Protein AF-A0A2U1KSY7-F1 (afdb_monomer)

Secondary structure (DSSP, 8-state):
--SSS-PPPTT--PPPPPHHHHHHHHHHHHHHHHHHHHHHHHHHHHHHHHHHHHH-HHHHS-SSHHHHHHHHHHHHHHHHHHHHHHHHHHHHHHHHHHHHHHHS-HHHHHHHHHHHHHHHHHHHHHHHHHHHHTT--

Sequence (137 aa):
MILAQIEPFPDLQIEPFTDQQIMRIYELQNIILEGEKILSKEHAKVNQSLSDAIISENLKFPYHAANYMAQMSTAMNKLSNLGDIVNQADKLRLQTIHSLYQLMTTRQASRSLMAIGEYFHRIHSLSSLWGTREQKP

Solvent-accessible surface area (backbone atoms only — not comparable to full-atom values): 7752 Å² total; per-residue (Å²): 142,78,81,82,81,73,70,77,66,88,79,74,72,56,67,78,75,50,73,68,44,48,55,51,50,51,54,51,48,55,54,49,53,52,51,51,50,52,51,51,53,50,48,53,52,43,51,50,54,32,50,56,40,62,70,30,58,42,64,75,58,59,86,44,71,69,52,25,51,54,42,49,52,52,32,52,52,36,52,51,53,52,53,51,50,54,54,49,51,52,50,50,52,53,50,50,55,51,55,53,49,74,63,40,53,72,66,39,44,52,43,48,51,51,52,51,53,52,51,52,50,50,52,52,51,53,51,52,55,53,58,58,60,73,70,61,132

pLDDT: mean 86.89, std 14.15, range [43.38, 98.12]

Nearest PDB structures (foldseek):
  7nsu-assembly1_D  TM=6.652E-01  e=2.078E-01  Escherichia coli
  2b5u-assembly2_C  TM=5.523E-01  e=2.078E-01  Escherichia coli
  1jch-assembly1_A  TM=5.436E-01  e=4.552E-01  Escherichia coli str. K-12 substr. W3110
  7a0g-assembly1_JJJ  TM=3.215E-01  e=3.823E+00  Serratia marcescens
  6h2f-assembly1_J  TM=3.208E-01  e=9.366E+00  Aeromonas hydrophila subsp. hydrophila AL09-71

Mean predicted aligned error: 8.88 Å

Radius of gyration: 23.53 Å; Cα contacts (8 Å, |Δi|>4): 59; chains: 1; bounding box: 55×28×60 Å

Organism: Artemisia annua (NCBI:txid35608)

Foldseek 3Di:
DPPPPPDPPPPLDQDDADPVLVVVLVVLVVVLVVLVVVLVVQLVVLVVQLVVLCVDCCCVPVPDPVSNVVSVVSNVVSVVVNVVSVVSNVVSVVVSLVSNVVSDDPRNNVSVVVVVVVVVVVVVVVVVVVVVVVPDD

InterPro domains:
  IPR025422 Transcription factor TGA like domain [PS51806] (1-133)

Structure (mmCIF, N/CA/C/O backbone):
data_AF-A0A2U1KSY7-F1
#
_entry.id   AF-A0A2U1KSY7-F1
#
loop_
_atom_site.group_PDB
_atom_site.id
_atom_site.type_symbol
_atom_site.label_atom_id
_atom_site.label_alt_id
_atom_site.label_comp_id
_atom_site.label_asym_id
_atom_site.label_entity_id
_atom_site.label_seq_id
_atom_site.pdbx_PDB_ins_code
_atom_site.Cartn_x
_atom_site.Cartn_y
_atom_site.Cartn_z
_atom_site.occupancy
_atom_site.B_iso_or_equiv
_atom_site.auth_seq_id
_atom_site.auth_comp_id
_atom_site.auth_asym_id
_atom_site.auth_atom_id
_atom_site.pdbx_PDB_model_num
ATOM 1 N N . MET A 1 1 ? -32.899 20.292 -5.798 1.00 43.38 1 MET A N 1
ATOM 2 C CA . MET A 1 1 ? -33.159 18.874 -5.462 1.00 43.38 1 MET A CA 1
ATOM 3 C C . MET A 1 1 ? -31.855 18.063 -5.366 1.00 43.38 1 MET A C 1
ATOM 5 O O . MET A 1 1 ? -31.792 16.961 -5.878 1.00 43.38 1 MET A O 1
ATOM 9 N N . ILE A 1 2 ? -30.795 18.611 -4.749 1.00 44.62 2 ILE A N 1
ATOM 10 C CA . ILE A 1 2 ? -29.495 17.916 -4.555 1.00 44.62 2 ILE A CA 1
ATOM 11 C C . ILE A 1 2 ? -29.081 17.919 -3.067 1.00 44.62 2 ILE A C 1
ATOM 13 O O . ILE A 1 2 ? -28.212 17.165 -2.656 1.00 44.62 2 ILE A O 1
ATOM 17 N N . LEU A 1 3 ? -29.757 18.702 -2.219 1.00 44.50 3 LEU A N 1
ATOM 18 C CA . LEU A 1 3 ? -29.406 18.855 -0.802 1.00 44.50 3 LEU A CA 1
ATOM 19 C C . LEU A 1 3 ? -30.192 17.932 0.149 1.00 44.50 3 LEU A C 1
ATOM 21 O O . LEU A 1 3 ? -29.989 18.014 1.349 1.00 44.50 3 LEU A O 1
ATOM 25 N N . ALA A 1 4 ? -31.066 17.054 -0.359 1.00 45.31 4 ALA A N 1
ATOM 26 C CA . ALA A 1 4 ? -31.925 16.205 0.480 1.00 45.31 4 ALA A CA 1
ATOM 27 C C . ALA A 1 4 ? -31.367 14.791 0.752 1.00 45.31 4 ALA A C 1
ATOM 29 O O . ALA A 1 4 ? -31.997 14.024 1.468 1.00 45.31 4 ALA A O 1
ATOM 30 N N . GLN A 1 5 ? -30.207 14.424 0.190 1.00 48.47 5 GLN A N 1
ATOM 31 C CA . GLN A 1 5 ? -29.632 13.075 0.341 1.00 48.47 5 GLN A CA 1
ATOM 32 C C . GLN A 1 5 ? -28.455 12.985 1.326 1.00 48.47 5 GLN A C 1
ATOM 34 O O . GLN A 1 5 ? -27.851 11.923 1.451 1.00 48.47 5 GLN A O 1
ATOM 39 N N . ILE A 1 6 ? -28.107 14.071 2.020 1.00 51.78 6 ILE A N 1
ATOM 40 C CA . ILE A 1 6 ? -27.002 14.082 2.993 1.00 51.78 6 ILE A CA 1
ATOM 41 C C . ILE A 1 6 ? -27.547 14.465 4.371 1.00 51.78 6 ILE A C 1
ATOM 43 O O . ILE A 1 6 ? -27.006 15.330 5.049 1.00 51.78 6 ILE A O 1
ATOM 47 N N . GLU A 1 7 ? -28.642 13.835 4.786 1.00 47.84 7 GLU A N 1
ATOM 48 C CA . GLU A 1 7 ? -28.928 13.761 6.217 1.00 47.84 7 GLU A CA 1
ATOM 49 C C . GLU A 1 7 ? -27.898 12.797 6.834 1.00 47.84 7 GLU A C 1
ATOM 51 O O . GLU A 1 7 ? -27.727 11.678 6.330 1.00 47.84 7 GLU A O 1
ATOM 56 N N . PRO A 1 8 ? -27.131 13.209 7.858 1.00 52.34 8 PRO A N 1
ATOM 57 C CA . PRO A 1 8 ? -26.270 12.286 8.580 1.00 52.34 8 PRO A CA 1
ATOM 58 C C . PRO A 1 8 ? -27.150 11.209 9.221 1.00 52.34 8 PRO A C 1
ATOM 60 O O . PRO A 1 8 ? -28.045 11.522 10.002 1.00 52.34 8 PRO A O 1
ATOM 63 N N . PHE A 1 9 ? -26.905 9.933 8.906 1.00 53.25 9 PHE A N 1
ATOM 64 C CA . PHE A 1 9 ? -27.557 8.849 9.632 1.00 53.25 9 PHE A CA 1
ATOM 65 C C . PHE A 1 9 ? -27.165 8.961 11.115 1.00 53.25 9 PHE A C 1
ATOM 67 O O . PHE A 1 9 ? -25.969 8.938 11.426 1.00 53.25 9 PHE A O 1
ATOM 74 N N . PRO A 1 10 ? -28.135 9.087 12.038 1.00 56.19 10 PRO A N 1
ATOM 75 C CA . PRO A 1 10 ? -27.862 9.369 13.449 1.00 56.19 10 PRO A CA 1
ATOM 76 C C . PRO A 1 10 ? -27.069 8.254 14.154 1.00 56.19 10 PRO A C 1
ATOM 78 O O . PRO A 1 10 ? -26.469 8.490 15.201 1.00 56.19 10 PRO A O 1
ATOM 81 N N . ASP A 1 11 ? -26.993 7.064 13.552 1.00 56.72 11 ASP A N 1
ATOM 82 C CA . ASP A 1 11 ? -26.373 5.878 14.140 1.00 56.72 11 ASP A CA 1
ATOM 83 C C . ASP A 1 11 ? -24.882 5.696 13.817 1.00 56.72 11 ASP A C 1
ATOM 85 O O . ASP A 1 11 ? -24.276 4.744 14.314 1.00 56.72 11 ASP A O 1
ATOM 89 N N . LEU A 1 12 ? -24.249 6.582 13.037 1.00 63.91 12 LEU A N 1
ATOM 90 C CA . LEU A 1 12 ? -22.846 6.426 12.616 1.00 63.91 12 LEU A CA 1
ATOM 91 C C . LEU A 1 12 ? -21.805 6.850 13.668 1.00 63.91 12 LEU A C 1
ATOM 93 O O . LEU A 1 12 ? -20.653 7.129 13.337 1.00 63.91 12 LEU A O 1
ATOM 97 N N . GLN A 1 13 ? -22.183 6.912 14.944 1.00 69.50 13 GLN A N 1
ATOM 98 C CA . GLN A 1 13 ? -21.228 7.194 16.010 1.00 69.50 13 GLN A CA 1
ATOM 99 C C . GLN A 1 13 ? -20.335 5.968 16.225 1.00 69.50 13 GLN A C 1
ATOM 101 O O . GLN A 1 13 ? -20.770 4.927 16.731 1.00 69.50 13 GLN A O 1
ATOM 106 N N . ILE A 1 14 ? -19.082 6.083 15.785 1.00 75.75 14 ILE A N 1
ATOM 107 C CA . ILE A 1 14 ? -18.019 5.157 16.166 1.00 75.75 14 ILE A CA 1
ATOM 108 C C . ILE A 1 14 ? -17.721 5.434 17.639 1.00 75.75 14 ILE A C 1
ATOM 110 O O . ILE A 1 14 ? -17.483 6.577 18.026 1.00 75.75 14 ILE A O 1
ATOM 114 N N . GLU A 1 15 ? -17.775 4.390 18.461 1.00 84.31 15 GLU A N 1
ATOM 115 C CA . GLU A 1 15 ? -17.378 4.484 19.864 1.00 84.31 15 GLU A CA 1
ATOM 116 C C . GLU A 1 15 ? -15.937 5.016 19.954 1.00 84.31 15 GLU A C 1
ATOM 118 O O . GLU A 1 15 ? -15.073 4.506 19.230 1.00 84.31 15 GLU A O 1
ATOM 123 N N . PRO A 1 16 ? -15.664 6.032 20.794 1.00 86.19 16 PRO A N 1
ATOM 124 C CA . PRO A 1 16 ? -14.356 6.669 20.834 1.00 86.19 16 PRO A CA 1
ATOM 125 C C . PRO A 1 16 ? -13.257 5.647 21.131 1.00 86.19 16 PRO A C 1
ATOM 127 O O . PRO A 1 16 ? -13.440 4.715 21.917 1.00 86.19 16 PRO A O 1
ATOM 130 N N . PHE A 1 17 ? -12.108 5.820 20.482 1.00 90.44 17 PHE A N 1
ATOM 131 C CA . PHE A 1 17 ? -10.925 5.025 20.784 1.00 90.44 17 PHE A CA 1
ATOM 132 C C . PHE A 1 17 ? -10.383 5.392 22.164 1.00 90.44 17 PHE A C 1
ATOM 134 O O . PHE A 1 17 ? -10.416 6.555 22.564 1.00 90.44 17 PHE A O 1
ATOM 141 N N . THR A 1 18 ? -9.862 4.403 22.883 1.00 94.31 18 THR A N 1
ATOM 142 C CA . THR A 1 18 ? -9.146 4.648 24.138 1.00 94.31 18 THR A CA 1
ATOM 143 C C . THR A 1 18 ? -7.805 5.330 23.863 1.00 94.31 18 THR A C 1
ATOM 145 O O . THR A 1 18 ? -7.236 5.173 22.781 1.00 94.31 18 THR A O 1
ATOM 148 N N . ASP A 1 19 ? -7.240 6.023 24.853 1.00 96.00 19 ASP A N 1
ATOM 149 C CA . ASP A 1 19 ? -5.923 6.670 24.717 1.00 96.00 19 ASP A CA 1
ATOM 150 C C . ASP A 1 19 ? -4.829 5.679 24.290 1.00 96.00 19 ASP A C 1
ATOM 152 O O . ASP A 1 19 ? -3.959 5.993 23.476 1.00 96.00 19 ASP A O 1
ATOM 156 N N . GLN A 1 20 ? -4.911 4.439 24.781 1.00 94.31 20 GLN A N 1
ATOM 157 C CA . GLN A 1 20 ? -4.006 3.368 24.381 1.00 94.31 20 GLN A CA 1
ATOM 158 C C . GLN A 1 20 ? -4.192 2.985 22.906 1.00 94.31 20 GLN A C 1
ATOM 160 O O . GLN A 1 20 ? -3.202 2.817 22.197 1.00 94.31 20 GLN A O 1
ATOM 165 N N . GLN A 1 21 ? -5.434 2.855 22.426 1.00 95.06 21 GLN A N 1
ATOM 166 C CA . GLN A 1 21 ? -5.707 2.595 21.008 1.00 95.06 21 GLN A CA 1
ATOM 167 C C . GLN A 1 21 ? -5.188 3.739 20.131 1.00 95.06 21 GLN A C 1
ATOM 169 O O . GLN A 1 21 ? -4.541 3.483 19.121 1.00 95.06 21 GLN A O 1
ATOM 174 N N . ILE A 1 22 ? -5.403 4.990 20.544 1.00 94.56 22 ILE A N 1
ATOM 175 C CA . ILE A 1 22 ? -4.940 6.187 19.831 1.00 94.56 22 ILE A CA 1
ATOM 176 C C . ILE A 1 22 ? -3.413 6.191 19.703 1.00 94.56 22 ILE A C 1
ATOM 178 O O . ILE A 1 22 ? -2.893 6.363 18.601 1.00 94.56 22 ILE A O 1
ATOM 182 N N . MET A 1 23 ? -2.687 5.941 20.796 1.00 97.25 23 MET A N 1
ATOM 183 C CA . MET A 1 23 ? -1.223 5.849 20.773 1.00 97.25 23 MET A CA 1
ATOM 184 C C . MET A 1 23 ? -0.742 4.786 19.774 1.00 97.25 23 MET A C 1
ATOM 186 O O . MET A 1 23 ? 0.121 5.061 18.942 1.00 97.25 23 MET A O 1
ATOM 190 N N . ARG A 1 24 ? -1.344 3.590 19.800 1.00 96.69 24 ARG A N 1
ATOM 191 C CA . ARG A 1 24 ? -1.001 2.499 18.875 1.00 96.69 24 ARG A CA 1
ATOM 192 C C . ARG A 1 24 ? -1.341 2.815 17.421 1.00 96.69 24 ARG A C 1
ATOM 194 O O . ARG A 1 24 ? -0.605 2.410 16.526 1.00 96.69 24 ARG A O 1
ATOM 201 N N . ILE A 1 25 ? -2.429 3.540 17.175 1.00 95.25 25 ILE A N 1
ATOM 202 C CA . ILE A 1 25 ? -2.789 4.006 15.832 1.00 95.25 25 ILE A CA 1
ATOM 203 C C . ILE A 1 25 ? -1.725 4.976 15.308 1.00 95.25 25 ILE A C 1
ATOM 205 O O . ILE A 1 25 ? -1.318 4.839 14.158 1.00 95.25 25 ILE A O 1
ATOM 209 N N . TYR A 1 26 ? -1.222 5.900 16.132 1.00 96.31 26 TYR A N 1
ATOM 210 C CA . TYR A 1 26 ? -0.128 6.788 15.724 1.00 96.31 26 TYR A CA 1
ATOM 211 C C . TYR A 1 26 ? 1.177 6.032 15.442 1.00 96.31 26 TYR A C 1
ATOM 213 O O . TYR A 1 26 ? 1.846 6.314 14.449 1.00 96.31 26 TYR A O 1
ATOM 221 N N . GLU A 1 27 ? 1.531 5.044 16.268 1.00 96.62 27 GLU A N 1
ATOM 222 C CA . GLU A 1 27 ? 2.675 4.160 15.999 1.00 96.62 27 GLU A CA 1
ATOM 223 C C . GLU A 1 27 ? 2.520 3.452 14.647 1.00 96.62 27 GLU A C 1
ATOM 225 O O . GLU A 1 27 ? 3.432 3.479 13.817 1.00 96.62 27 GLU A O 1
ATOM 230 N N . LEU A 1 28 ? 1.343 2.867 14.406 1.00 96.62 28 LEU A N 1
ATOM 231 C CA . LEU A 1 28 ? 1.020 2.181 13.161 1.00 96.62 28 LEU A CA 1
ATOM 232 C C . LEU A 1 28 ? 1.118 3.136 11.961 1.00 96.62 28 LEU A C 1
ATOM 234 O O . LEU A 1 28 ? 1.750 2.789 10.966 1.00 96.62 28 LEU A O 1
ATOM 238 N N . GLN A 1 29 ? 0.567 4.348 12.064 1.00 96.44 29 GLN A N 1
ATOM 239 C CA . GLN A 1 29 ? 0.661 5.373 11.019 1.00 96.44 29 GLN A CA 1
ATOM 240 C C . GLN A 1 29 ? 2.111 5.719 10.680 1.00 96.44 29 GLN A C 1
ATOM 242 O O . GLN A 1 29 ? 2.462 5.749 9.504 1.00 96.44 29 GLN A O 1
ATOM 247 N N . ASN A 1 30 ? 2.966 5.928 11.682 1.00 96.88 30 ASN A N 1
ATOM 248 C CA . ASN A 1 30 ? 4.374 6.255 11.452 1.00 96.88 30 ASN A CA 1
ATOM 249 C C . ASN A 1 30 ? 5.110 5.136 10.702 1.00 96.88 30 ASN A C 1
ATOM 251 O O . ASN A 1 30 ? 5.870 5.411 9.774 1.00 96.88 30 ASN A O 1
ATOM 255 N N . ILE A 1 31 ? 4.858 3.876 11.071 1.00 95.38 31 ILE A N 1
ATOM 256 C CA . ILE A 1 31 ? 5.452 2.711 10.400 1.00 95.38 31 ILE A CA 1
ATOM 257 C C . ILE A 1 31 ? 4.989 2.634 8.940 1.00 95.38 31 ILE A C 1
ATOM 259 O O . ILE A 1 31 ? 5.808 2.426 8.044 1.00 95.38 31 ILE A O 1
ATOM 263 N N . ILE A 1 32 ? 3.690 2.819 8.692 1.00 96.06 32 ILE A N 1
ATOM 264 C CA . ILE A 1 32 ? 3.117 2.748 7.342 1.00 96.06 32 ILE A CA 1
ATOM 265 C C . ILE A 1 32 ? 3.650 3.876 6.466 1.00 96.06 32 ILE A C 1
ATOM 267 O O . ILE A 1 32 ? 4.041 3.612 5.333 1.00 96.06 32 ILE A O 1
ATOM 271 N N . LEU A 1 33 ? 3.714 5.102 6.990 1.00 97.00 33 LEU A N 1
ATOM 272 C CA . LEU A 1 33 ? 4.234 6.259 6.262 1.00 97.00 33 LEU A CA 1
ATOM 273 C C . LEU A 1 33 ? 5.694 6.062 5.850 1.00 97.00 33 LEU A C 1
ATOM 275 O O . LEU A 1 33 ? 6.066 6.384 4.722 1.00 97.00 33 LEU A O 1
ATOM 279 N N . GLU A 1 34 ? 6.527 5.505 6.730 1.00 97.62 34 GLU A N 1
ATOM 280 C CA . GLU A 1 34 ? 7.915 5.209 6.373 1.00 97.62 34 GLU A CA 1
ATOM 281 C C . GLU A 1 34 ? 7.996 4.088 5.324 1.00 97.62 34 GLU A C 1
ATOM 283 O O . GLU A 1 34 ? 8.738 4.210 4.348 1.00 97.62 34 GLU A O 1
ATOM 288 N N . GLY A 1 35 ? 7.181 3.036 5.458 1.00 96.94 35 GLY A N 1
ATOM 289 C CA . GLY A 1 35 ? 7.074 1.978 4.450 1.00 96.94 35 GLY A CA 1
ATOM 290 C C . GLY A 1 35 ? 6.649 2.509 3.076 1.00 96.94 35 GLY A C 1
ATOM 291 O O . GLY A 1 35 ? 7.280 2.203 2.063 1.00 96.94 35 GLY A O 1
ATOM 292 N N . GLU A 1 36 ? 5.627 3.363 3.034 1.00 97.69 36 GLU A N 1
ATOM 293 C CA . GLU A 1 36 ? 5.135 4.008 1.815 1.00 97.69 36 GLU A CA 1
ATOM 294 C C . GLU A 1 36 ? 6.202 4.907 1.180 1.00 97.69 36 GLU A C 1
ATOM 296 O O . GLU A 1 36 ? 6.385 4.901 -0.040 1.00 97.69 36 GLU A O 1
ATOM 301 N N . LYS A 1 37 ? 6.961 5.646 1.992 1.00 98.12 37 LYS A N 1
ATOM 302 C CA . LYS A 1 37 ? 8.061 6.493 1.521 1.00 98.12 37 LYS A CA 1
ATOM 303 C C . LYS A 1 37 ? 9.192 5.674 0.899 1.00 98.12 37 LYS A C 1
ATOM 305 O O . LYS A 1 37 ? 9.725 6.069 -0.142 1.00 98.12 37 LYS A O 1
ATOM 310 N N . ILE A 1 38 ? 9.550 4.541 1.506 1.00 97.81 38 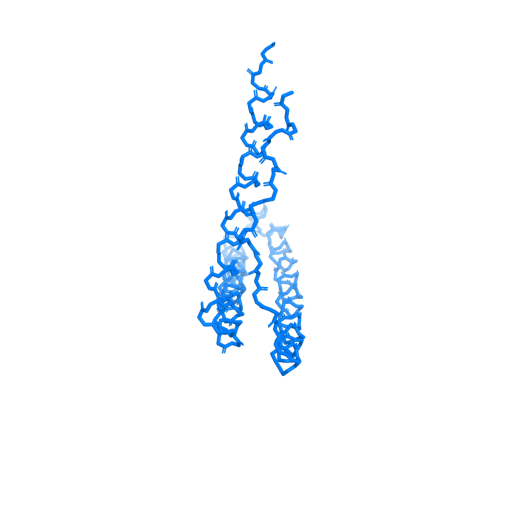ILE A N 1
ATOM 311 C CA . ILE A 1 38 ? 10.545 3.609 0.957 1.00 97.81 38 ILE A CA 1
ATOM 312 C C . ILE A 1 38 ? 10.072 3.087 -0.403 1.00 97.81 38 ILE A C 1
ATOM 314 O O . ILE A 1 38 ? 10.803 3.224 -1.388 1.00 97.81 38 ILE A O 1
ATOM 318 N N . LEU A 1 39 ? 8.835 2.585 -0.481 1.00 97.75 39 LEU A N 1
ATOM 319 C CA . LEU A 1 39 ? 8.252 2.078 -1.727 1.00 97.75 39 LEU A CA 1
ATOM 320 C C . LEU A 1 39 ? 8.153 3.162 -2.802 1.00 97.75 39 LEU A C 1
ATOM 322 O O . LEU A 1 39 ? 8.481 2.915 -3.959 1.00 97.75 39 LEU A O 1
ATOM 326 N N . SER A 1 40 ? 7.778 4.385 -2.432 1.00 97.69 40 SER A N 1
ATOM 327 C CA . SER A 1 40 ? 7.691 5.518 -3.361 1.00 97.69 40 SER A CA 1
ATOM 328 C C . SER A 1 40 ? 9.053 5.875 -3.956 1.00 97.69 40 SER A C 1
ATOM 330 O O . SER A 1 40 ? 9.171 6.147 -5.154 1.00 97.69 40 SER A O 1
ATOM 332 N N . LYS A 1 41 ? 10.110 5.844 -3.136 1.00 97.81 41 LYS A N 1
ATOM 333 C CA . LYS A 1 41 ? 11.482 6.081 -3.595 1.00 97.81 41 LYS A CA 1
ATOM 334 C C . LYS A 1 41 ? 11.964 4.965 -4.522 1.00 97.81 41 LYS A C 1
ATOM 336 O O . LYS A 1 41 ? 12.604 5.246 -5.536 1.00 97.81 41 LYS A O 1
ATOM 341 N N . GLU A 1 42 ? 11.671 3.713 -4.182 1.00 96.88 42 GLU A N 1
ATOM 342 C CA . GLU A 1 42 ? 11.998 2.559 -5.020 1.00 96.88 42 GLU A CA 1
ATOM 343 C C . GLU A 1 42 ? 11.263 2.624 -6.364 1.00 96.88 42 GLU A C 1
ATOM 345 O O . GLU A 1 42 ? 11.895 2.507 -7.416 1.00 96.88 42 GLU A O 1
ATOM 350 N N . HIS A 1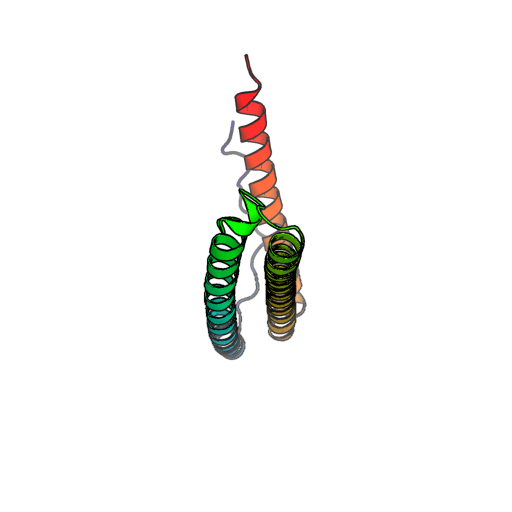 43 ? 9.964 2.928 -6.334 1.00 97.44 43 HIS A N 1
ATOM 351 C CA . HIS A 1 43 ? 9.126 3.138 -7.509 1.00 97.44 43 HIS A CA 1
ATOM 352 C C . HIS A 1 43 ? 9.714 4.198 -8.439 1.00 97.44 43 HIS A C 1
ATOM 354 O O . HIS A 1 43 ? 9.918 3.928 -9.621 1.00 97.44 43 HIS A O 1
ATOM 360 N N . ALA A 1 44 ? 10.059 5.376 -7.910 1.00 97.62 44 ALA A N 1
ATOM 361 C CA . ALA A 1 44 ? 10.663 6.443 -8.703 1.00 97.62 44 ALA A CA 1
ATOM 362 C C . ALA A 1 44 ? 11.967 5.986 -9.382 1.00 97.62 44 ALA A C 1
ATOM 364 O O . ALA A 1 44 ? 12.167 6.232 -10.573 1.00 97.62 44 ALA A O 1
ATOM 365 N N . LYS A 1 45 ? 12.825 5.260 -8.653 1.00 96.69 45 LYS A N 1
ATOM 366 C CA . LYS A 1 45 ? 14.090 4.731 -9.181 1.00 96.69 45 LYS A CA 1
ATOM 367 C C . LYS A 1 45 ? 13.868 3.699 -10.290 1.00 96.69 45 LYS A C 1
ATOM 369 O O . LYS A 1 45 ? 14.528 3.774 -11.327 1.00 96.69 45 LYS A O 1
ATOM 374 N N . VAL A 1 46 ? 12.969 2.734 -10.086 1.00 95.94 46 VAL A N 1
ATOM 375 C CA . VAL A 1 46 ? 12.671 1.699 -11.089 1.00 95.94 46 VAL A CA 1
ATOM 376 C C . VAL A 1 46 ? 12.017 2.319 -12.319 1.00 95.94 46 VAL A C 1
ATOM 378 O O . VAL A 1 46 ? 12.437 2.017 -13.433 1.00 95.94 46 VAL A O 1
ATOM 381 N N . ASN A 1 47 ? 11.073 3.241 -12.135 1.00 95.25 47 ASN A N 1
ATOM 382 C CA . ASN A 1 47 ? 10.385 3.914 -13.232 1.00 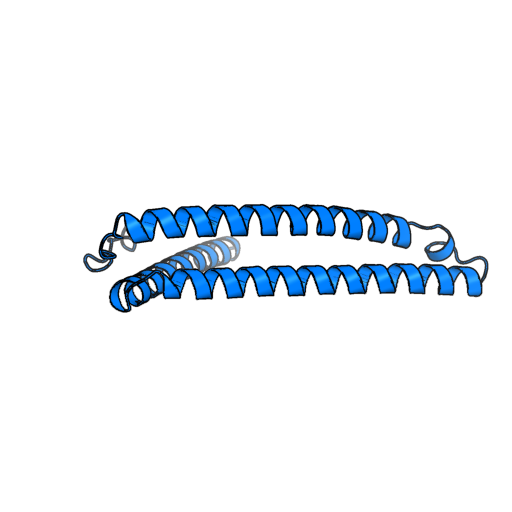95.25 47 ASN A CA 1
ATOM 383 C C . ASN A 1 47 ? 11.334 4.776 -14.083 1.00 95.25 47 ASN A C 1
ATOM 385 O O . ASN A 1 47 ? 11.289 4.721 -15.314 1.00 95.25 47 ASN A O 1
ATOM 389 N N . GLN A 1 48 ? 12.247 5.520 -13.448 1.00 95.69 48 GLN A N 1
ATOM 390 C CA . GLN A 1 48 ? 13.291 6.255 -14.166 1.00 95.69 48 GLN A CA 1
ATOM 391 C C . GLN A 1 48 ? 14.193 5.295 -14.945 1.00 95.69 48 GLN A C 1
ATOM 393 O O . GLN A 1 48 ? 14.379 5.449 -16.148 1.00 95.69 48 GLN A O 1
ATOM 398 N N . SER A 1 49 ? 14.681 4.239 -14.289 1.00 93.88 49 SER A N 1
ATOM 399 C CA . SER A 1 49 ? 15.550 3.262 -14.940 1.00 93.88 49 SER A CA 1
ATOM 400 C C . SER A 1 49 ? 14.857 2.544 -16.103 1.00 93.88 49 SER A C 1
ATOM 402 O O . SER A 1 49 ? 15.507 2.217 -17.099 1.00 93.88 49 SER A O 1
ATOM 404 N N . LEU A 1 50 ? 13.557 2.261 -15.991 1.00 94.06 50 LEU A N 1
ATOM 405 C CA . LEU A 1 50 ? 12.752 1.667 -17.058 1.00 94.06 50 LEU A CA 1
ATOM 406 C C . LEU A 1 50 ? 12.612 2.636 -18.234 1.00 94.06 50 LEU A C 1
ATOM 408 O O . LEU A 1 50 ? 12.814 2.232 -19.377 1.00 94.06 50 LEU A O 1
ATOM 412 N N . SER A 1 51 ? 12.349 3.911 -17.951 1.00 93.94 51 SER A N 1
ATOM 413 C CA . SER A 1 51 ? 12.286 4.967 -18.966 1.00 93.94 51 SER A CA 1
ATOM 414 C C . SER A 1 51 ? 13.604 5.072 -19.738 1.00 93.94 51 SER A C 1
ATOM 416 O O . SER A 1 51 ? 13.597 5.017 -20.968 1.00 93.94 51 SER A O 1
ATOM 418 N N . ASP A 1 52 ? 14.740 5.098 -19.035 1.00 92.38 52 ASP A N 1
ATOM 419 C CA . ASP A 1 52 ? 16.074 5.102 -19.652 1.00 92.38 52 ASP A CA 1
ATOM 420 C C . ASP A 1 52 ? 16.302 3.851 -20.513 1.00 92.38 52 ASP A C 1
ATOM 422 O O . ASP A 1 52 ? 16.885 3.920 -21.597 1.00 92.38 52 ASP A O 1
ATOM 426 N N . ALA A 1 53 ? 15.810 2.690 -20.055 1.00 89.88 53 ALA A N 1
ATOM 427 C CA . ALA A 1 53 ? 15.924 1.455 -20.816 1.00 89.88 53 ALA A CA 1
ATOM 428 C C . ALA A 1 53 ? 15.136 1.523 -22.124 1.00 89.88 53 ALA A C 1
ATOM 430 O O . ALA A 1 53 ? 15.686 1.139 -23.147 1.00 89.88 53 ALA A O 1
ATOM 431 N N . ILE A 1 54 ? 13.897 2.015 -22.103 1.00 88.56 54 ILE A N 1
ATOM 432 C CA . ILE A 1 54 ? 13.009 2.075 -23.275 1.00 88.56 54 ILE A CA 1
ATOM 433 C C . ILE A 1 54 ? 13.475 3.136 -24.282 1.00 88.56 54 ILE A C 1
ATOM 435 O O . ILE A 1 54 ? 13.362 2.943 -25.491 1.00 88.56 54 ILE A O 1
ATOM 439 N N . ILE A 1 55 ? 14.018 4.256 -23.799 1.00 90.31 55 ILE A N 1
ATOM 440 C CA . ILE A 1 55 ? 14.458 5.377 -24.643 1.00 90.31 55 ILE A CA 1
ATOM 441 C C . ILE A 1 55 ? 15.786 5.074 -25.367 1.00 90.31 55 ILE A C 1
ATOM 443 O O . ILE A 1 55 ? 16.099 5.763 -26.343 1.00 90.31 55 ILE A O 1
ATOM 447 N N . SER A 1 56 ? 16.508 4.032 -24.937 1.00 87.06 56 SER A N 1
ATOM 448 C CA . SER A 1 56 ? 17.749 3.527 -25.539 1.00 87.06 56 SER A CA 1
ATOM 449 C C . SER A 1 56 ? 17.673 3.384 -27.062 1.00 87.06 56 SER A C 1
ATOM 451 O O . SER A 1 56 ? 16.740 2.793 -27.612 1.00 87.06 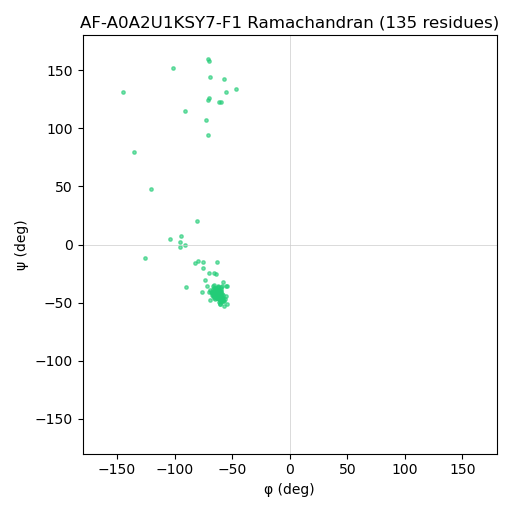56 SER A O 1
ATOM 453 N N . GLU A 1 57 ? 18.712 3.863 -27.750 1.00 81.00 57 GLU A N 1
ATOM 454 C CA . GLU A 1 57 ? 18.840 3.745 -29.207 1.00 81.00 57 GLU A CA 1
ATOM 455 C C . GLU A 1 57 ? 18.811 2.289 -29.681 1.00 81.00 57 GLU A C 1
ATOM 457 O O . GLU A 1 57 ? 18.233 2.008 -30.726 1.00 81.00 57 GLU A O 1
ATOM 462 N N . ASN A 1 58 ? 19.323 1.349 -28.878 1.00 81.00 58 ASN A N 1
ATOM 463 C CA . ASN A 1 58 ? 19.311 -0.079 -29.213 1.00 81.00 58 ASN A CA 1
ATOM 464 C C . ASN A 1 58 ? 17.889 -0.663 -29.316 1.00 81.00 58 ASN A C 1
ATOM 466 O O . ASN A 1 58 ? 17.699 -1.663 -30.008 1.00 81.00 58 ASN A O 1
ATOM 470 N N . LEU A 1 59 ? 16.901 -0.063 -28.635 1.00 79.38 59 LEU A N 1
ATOM 471 C CA . LEU A 1 59 ? 15.483 -0.431 -28.750 1.00 79.38 59 LEU A CA 1
ATOM 472 C C . LEU A 1 59 ? 14.765 0.355 -29.854 1.00 79.38 59 LEU A C 1
ATOM 474 O O . LEU A 1 59 ? 13.902 -0.207 -30.523 1.00 79.38 59 LEU A O 1
ATOM 478 N N . LYS A 1 60 ? 15.109 1.633 -30.054 1.00 77.50 60 LYS A N 1
ATOM 479 C CA . LYS A 1 60 ? 14.465 2.498 -31.060 1.00 77.50 60 LYS A CA 1
ATOM 480 C C . LYS A 1 60 ? 14.916 2.209 -32.490 1.00 77.50 60 LYS A C 1
ATOM 482 O O . LYS A 1 60 ? 14.095 2.217 -33.401 1.00 77.50 60 LYS A O 1
ATOM 487 N N . PHE A 1 61 ? 16.208 1.960 -32.677 1.00 77.94 61 PHE A N 1
ATOM 488 C CA . PHE A 1 61 ? 16.849 1.717 -33.966 1.00 77.94 61 PHE A CA 1
ATOM 489 C C . PHE A 1 61 ? 17.800 0.522 -33.830 1.00 77.94 61 PHE A C 1
ATOM 491 O O . PHE A 1 61 ? 19.007 0.690 -33.650 1.00 77.94 61 PHE A O 1
ATOM 498 N N . PRO A 1 62 ? 17.269 -0.711 -33.858 1.00 74.62 62 PRO A N 1
ATOM 499 C CA . PRO A 1 62 ? 18.074 -1.900 -33.626 1.00 74.62 62 PRO A CA 1
ATOM 500 C C . PRO A 1 62 ? 19.010 -2.170 -34.813 1.00 74.62 62 PRO A C 1
ATOM 502 O O . PRO A 1 62 ? 18.645 -2.841 -35.774 1.00 74.62 62 PRO A O 1
ATOM 505 N N . TYR A 1 63 ? 20.249 -1.677 -34.732 1.00 79.56 63 TYR A N 1
ATOM 506 C CA . TYR A 1 63 ? 21.305 -1.954 -35.718 1.00 79.56 63 TYR A CA 1
ATOM 507 C C . TYR A 1 63 ? 21.807 -3.405 -35.664 1.00 79.56 63 TYR A C 1
ATOM 509 O O . TYR A 1 63 ? 22.329 -3.925 -36.648 1.00 79.56 63 TYR A O 1
ATOM 517 N N . HIS A 1 64 ? 21.667 -4.068 -34.510 1.00 84.62 64 HIS A N 1
ATOM 518 C CA . HIS A 1 64 ? 22.093 -5.448 -34.307 1.00 84.62 64 HIS A CA 1
ATOM 519 C C . HIS A 1 64 ? 21.129 -6.190 -33.374 1.00 84.62 64 HIS A C 1
ATOM 521 O O . HIS A 1 64 ? 20.810 -5.709 -32.283 1.00 84.62 64 HIS A O 1
ATOM 527 N N . ALA A 1 65 ? 20.696 -7.387 -33.779 1.00 85.12 65 ALA A N 1
ATOM 528 C CA . ALA A 1 65 ? 19.698 -8.167 -33.046 1.00 85.12 65 ALA A CA 1
ATOM 529 C C . ALA A 1 65 ? 20.136 -8.502 -31.609 1.00 85.12 65 ALA A C 1
ATOM 531 O O . ALA A 1 65 ? 19.312 -8.463 -30.697 1.00 85.12 65 ALA A O 1
ATOM 532 N N . ALA A 1 66 ? 21.428 -8.767 -31.371 1.00 87.44 66 ALA A N 1
ATOM 533 C CA . ALA A 1 66 ? 21.919 -9.056 -30.021 1.00 87.44 66 ALA A CA 1
ATOM 534 C C . ALA A 1 66 ? 21.794 -7.846 -29.073 1.00 87.44 66 ALA A C 1
ATOM 536 O O . ALA A 1 66 ? 21.416 -8.017 -27.915 1.00 87.44 66 ALA A O 1
ATOM 537 N N . ASN A 1 67 ? 22.021 -6.625 -29.571 1.00 87.31 67 ASN A N 1
ATOM 538 C CA . ASN A 1 67 ? 21.907 -5.397 -28.775 1.00 87.31 67 ASN A CA 1
ATOM 539 C C . ASN A 1 67 ? 20.448 -5.100 -28.419 1.00 87.31 67 ASN A C 1
ATOM 541 O O . ASN A 1 67 ? 20.149 -4.740 -27.282 1.00 87.31 67 ASN A O 1
ATOM 545 N N . TYR A 1 68 ? 19.538 -5.309 -29.373 1.00 89.62 68 TYR A N 1
ATOM 546 C CA . TYR A 1 68 ? 18.101 -5.217 -29.130 1.00 89.62 68 TYR A CA 1
ATOM 547 C C . TYR A 1 68 ? 17.650 -6.218 -28.064 1.00 89.62 68 TYR A C 1
ATOM 549 O O . TYR A 1 68 ? 16.995 -5.832 -27.101 1.00 89.62 68 TYR A O 1
ATOM 557 N N . MET A 1 69 ? 18.037 -7.492 -28.192 1.00 91.81 69 MET A N 1
ATOM 558 C CA . MET A 1 69 ? 17.650 -8.535 -27.237 1.00 91.81 69 MET A CA 1
ATOM 559 C C . MET A 1 69 ? 18.194 -8.265 -25.830 1.00 91.81 69 MET A C 1
ATOM 561 O O . MET A 1 69 ? 17.459 -8.412 -24.854 1.00 91.81 69 MET A O 1
ATOM 565 N N . ALA A 1 70 ? 19.449 -7.822 -25.708 1.00 90.62 70 ALA A N 1
ATOM 566 C CA . ALA A 1 70 ? 20.038 -7.450 -24.422 1.00 90.62 70 ALA A CA 1
ATOM 567 C C . ALA A 1 70 ? 19.306 -6.258 -23.777 1.00 90.62 70 ALA 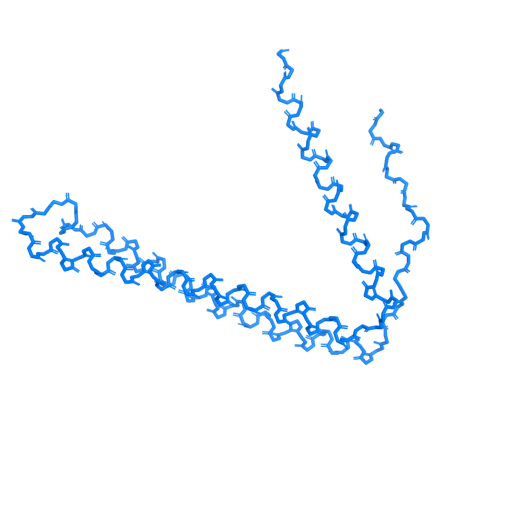A C 1
ATOM 569 O O . ALA A 1 70 ? 18.993 -6.276 -22.580 1.00 90.62 70 ALA A O 1
ATOM 570 N N . GLN A 1 71 ? 18.981 -5.238 -24.577 1.00 91.38 71 GLN A N 1
ATOM 571 C CA . GLN A 1 71 ? 18.251 -4.066 -24.105 1.00 91.38 71 GLN A CA 1
ATOM 572 C C . GLN A 1 71 ? 16.801 -4.410 -23.726 1.00 91.38 71 GLN A C 1
ATOM 574 O O . GLN A 1 71 ? 16.314 -3.963 -22.687 1.00 91.38 71 GLN A O 1
ATOM 579 N N . MET A 1 72 ? 16.128 -5.245 -24.519 1.00 91.94 72 MET A N 1
ATOM 580 C CA . MET A 1 72 ? 14.776 -5.732 -24.246 1.00 91.94 72 MET A CA 1
ATOM 581 C C . MET A 1 72 ? 14.736 -6.563 -22.961 1.00 91.94 72 MET A C 1
ATOM 583 O O . MET A 1 72 ? 13.896 -6.311 -22.105 1.00 91.94 72 MET A O 1
ATOM 587 N N . SER A 1 73 ? 15.681 -7.490 -22.771 1.00 93.50 73 SER A N 1
ATOM 588 C CA . SER A 1 73 ? 15.822 -8.257 -21.524 1.00 93.50 73 SER A CA 1
ATOM 589 C C . SER A 1 73 ? 15.969 -7.333 -20.309 1.00 93.50 73 SER A C 1
ATOM 591 O O . SER A 1 73 ? 15.277 -7.486 -19.304 1.00 93.50 73 SER A O 1
ATOM 593 N N . THR A 1 74 ? 16.789 -6.287 -20.433 1.00 93.19 74 THR A N 1
ATOM 594 C CA . THR A 1 74 ? 16.953 -5.274 -19.380 1.00 93.19 74 THR A CA 1
ATOM 595 C C . THR A 1 74 ? 15.649 -4.522 -19.087 1.00 93.19 74 THR A C 1
ATOM 597 O O . THR A 1 74 ? 15.312 -4.320 -17.919 1.00 93.19 74 THR A O 1
ATOM 600 N N . ALA A 1 75 ? 14.904 -4.107 -20.116 1.00 93.81 75 ALA A N 1
ATOM 601 C CA . ALA A 1 75 ? 13.613 -3.440 -19.945 1.00 93.81 75 ALA A CA 1
ATOM 602 C C . ALA A 1 75 ? 12.569 -4.368 -19.299 1.00 93.81 75 ALA A C 1
ATOM 604 O O . ALA A 1 75 ? 11.868 -3.946 -18.383 1.00 93.81 75 ALA A O 1
ATOM 605 N N . MET A 1 76 ? 12.516 -5.639 -19.709 1.00 95.06 76 MET A N 1
ATOM 606 C CA . MET A 1 76 ? 11.621 -6.646 -19.131 1.00 95.06 76 MET A CA 1
ATOM 607 C C . MET A 1 76 ? 11.938 -6.923 -17.658 1.00 95.06 76 MET A C 1
ATOM 609 O O . MET A 1 76 ? 11.025 -6.960 -16.838 1.00 95.06 76 MET A O 1
ATOM 613 N N . ASN A 1 77 ? 13.217 -7.020 -17.286 1.00 95.50 77 ASN A N 1
ATOM 614 C CA . ASN A 1 77 ? 13.612 -7.167 -15.882 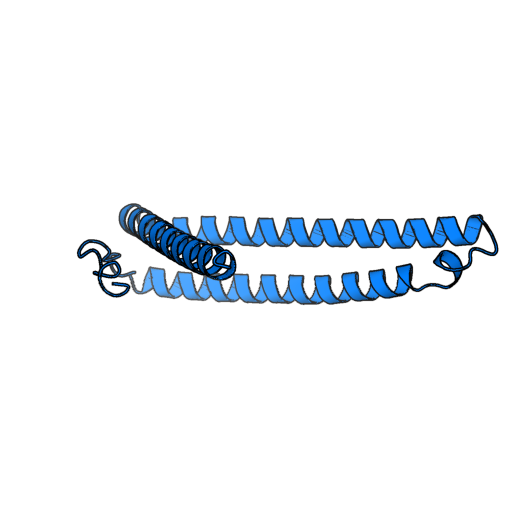1.00 95.50 77 ASN A CA 1
ATOM 615 C C . ASN A 1 77 ? 13.160 -5.963 -15.039 1.00 95.50 77 ASN A C 1
ATOM 617 O O . ASN A 1 77 ? 12.634 -6.127 -13.943 1.00 95.50 77 ASN A O 1
ATOM 621 N N . LYS A 1 78 ? 13.305 -4.738 -15.560 1.00 94.00 78 LYS A N 1
ATOM 622 C CA . LYS A 1 78 ? 12.837 -3.523 -14.871 1.00 94.00 78 LYS A CA 1
ATOM 623 C C . LYS A 1 78 ? 11.310 -3.470 -14.755 1.00 94.00 78 LYS A C 1
ATOM 625 O O . LYS A 1 78 ? 10.804 -3.020 -13.732 1.00 94.00 78 LYS A O 1
ATOM 630 N N . LEU A 1 79 ? 10.587 -3.953 -15.766 1.00 93.88 79 LEU A N 1
ATOM 631 C CA . LEU A 1 79 ? 9.132 -4.107 -15.716 1.00 93.88 79 LEU A CA 1
ATOM 632 C C . LEU A 1 79 ? 8.713 -5.124 -14.638 1.00 93.88 79 LEU A C 1
ATOM 634 O O . LEU A 1 79 ? 7.772 -4.866 -13.895 1.00 93.88 79 LEU A O 1
ATOM 638 N N . SER A 1 80 ? 9.439 -6.240 -14.504 1.00 96.06 80 SER A N 1
ATOM 639 C CA . SER A 1 80 ? 9.218 -7.213 -13.424 1.00 96.06 80 SER A CA 1
ATOM 640 C C . SER A 1 80 ? 9.386 -6.568 -12.048 1.00 96.06 80 SER A C 1
ATOM 642 O O . SER A 1 80 ? 8.501 -6.694 -11.207 1.00 96.06 80 SER A O 1
ATOM 644 N N . ASN A 1 81 ? 10.459 -5.792 -11.851 1.00 95.88 81 ASN A N 1
ATOM 645 C CA . ASN A 1 81 ? 10.688 -5.070 -10.596 1.00 95.88 81 ASN A CA 1
ATOM 646 C C . ASN A 1 81 ? 9.538 -4.102 -10.270 1.00 95.88 81 ASN A C 1
ATOM 648 O O . ASN A 1 81 ? 9.177 -3.939 -9.108 1.00 95.88 81 ASN A O 1
ATOM 652 N N . LEU A 1 82 ? 8.935 -3.460 -11.279 1.00 94.31 82 LEU A N 1
ATOM 653 C CA . LEU A 1 82 ? 7.757 -2.616 -11.069 1.00 94.31 82 LEU A CA 1
ATOM 654 C C . LEU A 1 82 ? 6.563 -3.436 -10.549 1.00 94.31 82 LEU A C 1
ATOM 656 O O . LEU A 1 82 ? 5.874 -2.997 -9.630 1.00 94.31 82 LEU A O 1
ATOM 660 N N . GLY A 1 83 ? 6.348 -4.637 -11.093 1.00 94.75 83 GLY A N 1
ATOM 661 C CA . GLY A 1 83 ? 5.350 -5.581 -10.585 1.00 94.75 83 GLY A CA 1
ATOM 662 C C . GLY A 1 83 ? 5.603 -5.984 -9.129 1.00 94.75 83 GLY A C 1
ATOM 663 O O . GLY A 1 83 ? 4.669 -6.032 -8.327 1.00 94.75 83 GLY A O 1
ATOM 664 N N . ASP A 1 84 ? 6.865 -6.191 -8.751 1.00 95.94 84 ASP A N 1
ATOM 665 C CA . ASP A 1 84 ? 7.237 -6.498 -7.367 1.00 95.94 84 ASP A CA 1
ATOM 666 C C . ASP A 1 84 ? 6.927 -5.344 -6.409 1.00 95.94 84 ASP A C 1
ATOM 668 O O . ASP A 1 84 ? 6.451 -5.586 -5.299 1.00 95.94 84 ASP A O 1
ATOM 672 N N . ILE A 1 85 ? 7.120 -4.093 -6.832 1.00 96.56 85 ILE A N 1
ATOM 673 C CA . ILE A 1 85 ? 6.758 -2.913 -6.032 1.00 96.56 85 ILE A CA 1
ATOM 674 C C . ILE A 1 85 ? 5.245 -2.847 -5.812 1.00 96.56 85 ILE A C 1
ATOM 676 O O . ILE A 1 85 ? 4.803 -2.593 -4.692 1.00 96.56 85 ILE A O 1
ATOM 680 N N . VAL A 1 86 ? 4.439 -3.127 -6.842 1.00 96.31 86 VAL A N 1
ATOM 681 C CA . VAL A 1 86 ? 2.971 -3.182 -6.709 1.00 96.31 86 VAL A CA 1
ATOM 682 C C . VAL A 1 86 ? 2.561 -4.259 -5.702 1.00 96.31 86 VAL A C 1
ATOM 684 O O . VAL A 1 86 ? 1.745 -4.001 -4.816 1.00 96.31 86 VAL A O 1
ATOM 687 N N . ASN A 1 87 ? 3.176 -5.441 -5.772 1.00 97.44 87 ASN A N 1
ATOM 688 C CA . ASN A 1 87 ? 2.931 -6.516 -4.809 1.00 97.44 87 ASN A CA 1
ATOM 689 C C . ASN A 1 87 ? 3.329 -6.118 -3.377 1.00 97.44 87 ASN A C 1
ATOM 691 O O . ASN A 1 87 ? 2.643 -6.476 -2.420 1.00 97.44 87 ASN A O 1
ATOM 695 N N . GLN A 1 88 ? 4.434 -5.391 -3.203 1.00 97.62 88 GLN A N 1
ATOM 696 C CA . GLN A 1 88 ? 4.857 -4.888 -1.894 1.00 97.62 88 GLN A CA 1
ATOM 697 C C . GLN A 1 88 ? 3.899 -3.820 -1.348 1.00 97.62 88 GLN A C 1
ATOM 699 O O . GLN A 1 88 ? 3.552 -3.865 -0.167 1.00 97.62 88 GLN A O 1
ATOM 704 N N . ALA A 1 89 ? 3.420 -2.911 -2.198 1.00 97.62 89 ALA A N 1
ATOM 705 C CA . ALA A 1 89 ? 2.423 -1.912 -1.824 1.00 97.62 89 ALA A CA 1
ATOM 706 C C . ALA A 1 89 ? 1.103 -2.564 -1.380 1.00 97.62 89 ALA A C 1
ATOM 708 O O . ALA A 1 89 ? 0.533 -2.172 -0.359 1.00 97.62 89 ALA A O 1
ATOM 709 N N . ASP A 1 90 ? 0.646 -3.608 -2.079 1.00 97.81 90 ASP A N 1
ATOM 710 C CA . ASP A 1 90 ? -0.558 -4.337 -1.672 1.00 97.81 90 ASP A CA 1
ATOM 711 C C . ASP A 1 90 ? -0.366 -5.076 -0.339 1.00 97.81 90 ASP A C 1
ATOM 713 O O . ASP A 1 90 ? -1.234 -5.023 0.534 1.00 97.81 90 ASP A O 1
ATOM 717 N N . LYS A 1 91 ? 0.807 -5.683 -0.117 1.00 97.44 91 LYS A N 1
ATOM 718 C CA . LYS A 1 91 ? 1.152 -6.285 1.182 1.00 97.44 91 LYS A CA 1
ATOM 719 C C . LYS A 1 91 ? 1.117 -5.256 2.311 1.00 97.44 91 LYS A C 1
ATOM 721 O O . LYS A 1 91 ? 0.509 -5.536 3.342 1.00 97.44 91 LYS A O 1
ATOM 726 N N . LEU A 1 92 ? 1.707 -4.074 2.116 1.00 97.44 92 LEU A N 1
ATOM 727 C CA . LEU A 1 92 ? 1.685 -2.994 3.108 1.00 97.44 92 LEU A CA 1
ATOM 728 C C . LEU A 1 92 ? 0.247 -2.550 3.415 1.00 97.44 92 LEU A C 1
ATOM 730 O O . LEU A 1 92 ? -0.121 -2.390 4.581 1.00 97.44 92 LEU A O 1
ATOM 734 N N . ARG A 1 93 ? -0.597 -2.419 2.384 1.00 96.06 93 ARG A N 1
ATOM 735 C CA . ARG A 1 93 ? -2.025 -2.099 2.526 1.00 96.06 93 ARG A CA 1
ATOM 736 C C . ARG A 1 93 ? -2.770 -3.163 3.335 1.00 96.06 93 ARG A C 1
ATOM 738 O O . ARG A 1 93 ? -3.494 -2.826 4.270 1.00 96.06 93 ARG A O 1
ATOM 745 N N . LEU A 1 94 ? -2.593 -4.443 3.011 1.00 96.88 94 LEU A N 1
ATOM 746 C CA . LEU A 1 94 ? -3.246 -5.546 3.723 1.00 96.88 94 LEU A CA 1
ATOM 747 C C . LEU A 1 94 ? -2.782 -5.638 5.181 1.00 96.88 94 LEU A C 1
ATOM 749 O O . LEU A 1 94 ? -3.612 -5.783 6.078 1.00 96.88 94 LEU A O 1
ATOM 753 N N . GLN A 1 95 ? -1.478 -5.493 5.429 1.00 96.62 95 GLN A N 1
ATOM 754 C CA . GLN A 1 95 ? -0.912 -5.457 6.779 1.00 96.62 95 GLN A CA 1
ATOM 755 C C . GLN A 1 95 ? -1.460 -4.281 7.590 1.00 96.62 95 GLN A C 1
ATOM 757 O O . GLN A 1 95 ? -1.831 -4.463 8.745 1.00 96.62 95 GLN A O 1
ATOM 762 N N . THR A 1 96 ? -1.568 -3.100 6.980 1.00 95.25 96 THR A N 1
ATOM 763 C CA . THR A 1 96 ? -2.164 -1.907 7.596 1.00 95.25 96 THR A CA 1
ATOM 764 C C . THR A 1 96 ? -3.590 -2.174 8.052 1.00 95.25 96 THR A C 1
ATOM 766 O O . THR A 1 96 ? -3.924 -1.948 9.212 1.00 95.25 96 THR A O 1
ATOM 769 N N . ILE A 1 97 ? -4.425 -2.684 7.144 1.00 93.69 97 ILE A N 1
ATOM 770 C CA . ILE A 1 97 ? -5.835 -2.969 7.414 1.00 93.69 97 ILE A CA 1
ATOM 771 C C . ILE A 1 97 ? -5.959 -4.002 8.537 1.00 93.69 97 ILE A C 1
ATOM 773 O O . ILE A 1 97 ? -6.719 -3.802 9.482 1.00 93.69 97 ILE A O 1
ATOM 777 N N . HIS A 1 98 ? -5.186 -5.086 8.462 1.00 94.94 98 HIS A N 1
ATOM 778 C CA . HIS A 1 98 ? -5.186 -6.133 9.476 1.00 94.94 98 HIS A CA 1
ATOM 779 C C . HIS A 1 98 ? -4.766 -5.605 10.855 1.00 94.94 98 HIS A C 1
ATOM 781 O O . HIS A 1 98 ? -5.490 -5.799 11.830 1.00 94.94 98 HIS A O 1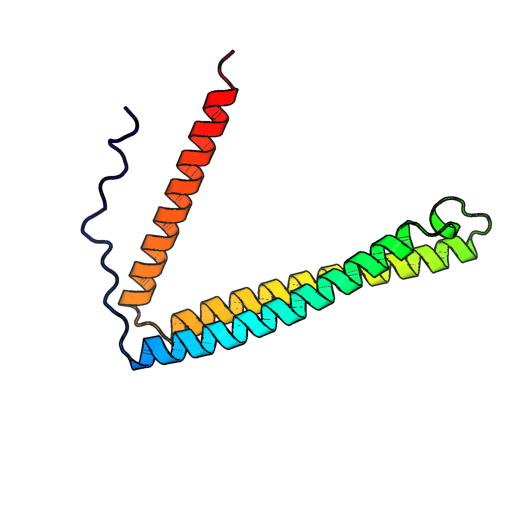
ATOM 787 N N . SER A 1 99 ? -3.637 -4.897 10.938 1.00 94.88 99 SER A N 1
ATOM 788 C CA . SER A 1 99 ? -3.144 -4.312 12.190 1.00 94.88 99 SER A CA 1
ATOM 789 C C . SER A 1 99 ? -4.138 -3.313 12.773 1.00 94.88 99 SER A C 1
ATOM 791 O O . SER A 1 99 ? -4.382 -3.319 13.975 1.00 94.88 99 SER A O 1
ATOM 793 N N . LEU A 1 100 ? -4.769 -2.496 11.927 1.00 93.62 100 LEU A N 1
ATOM 794 C CA . LEU A 1 100 ? -5.789 -1.554 12.366 1.00 93.62 100 LEU A CA 1
ATOM 795 C C . LEU A 1 100 ? -6.991 -2.280 12.988 1.00 93.62 100 LEU A C 1
ATOM 797 O O . LEU A 1 100 ? -7.436 -1.889 14.063 1.00 93.62 100 LEU A O 1
ATOM 801 N N . TYR A 1 101 ? -7.475 -3.370 12.382 1.00 92.25 101 TYR A N 1
ATOM 802 C CA . TYR A 1 101 ? -8.559 -4.170 12.966 1.00 92.25 101 TYR A CA 1
ATOM 803 C C . TYR A 1 101 ? -8.188 -4.804 14.303 1.00 92.25 101 TYR A C 1
ATOM 805 O O . TYR A 1 101 ? -9.035 -4.862 15.189 1.00 92.25 101 TYR A O 1
ATOM 813 N N . GLN A 1 102 ? -6.941 -5.247 14.474 1.00 93.88 102 GLN A N 1
ATOM 814 C CA . GLN A 1 102 ? -6.476 -5.808 15.745 1.00 93.88 102 GLN A CA 1
ATOM 815 C C . GLN A 1 102 ? -6.449 -4.777 16.881 1.00 93.88 102 GLN A C 1
ATOM 817 O O . GLN A 1 102 ? -6.536 -5.153 18.048 1.00 93.88 102 GLN A O 1
ATOM 822 N N . LEU A 1 103 ? -6.343 -3.485 16.556 1.00 94.56 103 LEU A N 1
ATOM 823 C CA . LEU A 1 103 ? -6.388 -2.402 17.538 1.00 94.56 103 LEU A CA 1
ATOM 824 C C . LEU A 1 103 ? -7.815 -2.012 17.934 1.00 94.56 103 LEU A C 1
ATOM 826 O O . LEU A 1 103 ? -7.987 -1.334 18.944 1.00 94.56 103 LEU A O 1
ATOM 830 N N . MET A 1 104 ? -8.835 -2.415 17.173 1.00 93.69 104 MET A N 1
ATOM 831 C CA . MET A 1 104 ? -10.228 -2.024 17.393 1.00 93.69 104 MET A CA 1
ATOM 832 C C . MET A 1 104 ? -11.036 -3.120 18.090 1.00 93.69 104 MET A C 1
ATOM 834 O O . MET A 1 104 ? -10.802 -4.313 17.911 1.00 93.69 104 MET A O 1
ATOM 838 N N . THR A 1 105 ? -12.068 -2.724 18.837 1.00 94.19 105 THR A N 1
ATOM 839 C CA . THR A 1 105 ? -13.106 -3.676 19.255 1.00 94.19 105 THR A CA 1
ATOM 840 C C . THR A 1 105 ? -13.958 -4.092 18.054 1.00 94.19 105 THR A C 1
ATOM 842 O O . THR A 1 105 ? -14.061 -3.366 17.063 1.00 94.19 105 THR A O 1
ATOM 845 N N . THR A 1 106 ? -14.653 -5.229 18.144 1.00 93.00 106 THR A N 1
ATOM 846 C CA . THR A 1 106 ? -15.580 -5.681 17.089 1.00 93.00 106 THR A CA 1
ATOM 847 C C . THR A 1 106 ? -16.636 -4.622 16.753 1.00 93.00 106 THR A C 1
ATOM 849 O O . THR A 1 106 ? -16.992 -4.449 15.587 1.00 93.00 106 THR A O 1
ATOM 852 N N . ARG A 1 107 ? -17.108 -3.865 17.756 1.00 91.25 107 ARG A N 1
ATOM 853 C CA . ARG A 1 107 ? -18.083 -2.784 17.563 1.00 91.25 107 ARG A CA 1
ATOM 854 C C . ARG A 1 107 ? -17.475 -1.604 16.806 1.00 91.25 107 ARG A C 1
ATOM 856 O O . ARG A 1 107 ? -18.075 -1.147 15.836 1.00 91.25 107 ARG A O 1
ATOM 863 N N . GLN A 1 108 ? -16.286 -1.150 17.207 1.00 92.75 108 GLN A N 1
ATOM 864 C CA . GLN A 1 108 ? -15.550 -0.091 16.507 1.00 92.75 108 GLN A CA 1
ATOM 865 C C . GLN A 1 108 ? -15.249 -0.495 15.058 1.00 92.75 108 GLN A C 1
ATOM 867 O O . GLN A 1 108 ? -15.533 0.269 14.142 1.00 92.75 108 GLN A O 1
ATOM 872 N N . ALA A 1 109 ? -14.762 -1.718 14.829 1.00 91.31 109 ALA A N 1
ATOM 873 C CA . ALA A 1 109 ? -14.471 -2.246 13.498 1.00 91.31 109 ALA A CA 1
ATOM 874 C C . ALA A 1 109 ? -15.718 -2.303 12.600 1.00 91.31 109 ALA A C 1
ATOM 876 O O . ALA A 1 109 ? -15.685 -1.833 11.464 1.00 91.31 109 ALA A O 1
ATOM 877 N N . SER A 1 110 ? -16.831 -2.833 13.118 1.00 91.44 110 SER A N 1
ATOM 878 C CA . SER A 1 110 ? -18.103 -2.910 12.391 1.00 91.44 110 SER A CA 1
ATOM 879 C C . SER A 1 110 ? -18.618 -1.525 11.989 1.00 91.44 110 SER A C 1
ATOM 881 O O . SER A 1 110 ? -19.010 -1.328 10.838 1.00 91.44 110 SER A O 1
ATOM 883 N N . ARG A 1 111 ? -18.569 -0.546 12.902 1.00 89.19 111 ARG A N 1
ATOM 884 C CA . ARG A 1 111 ? -19.002 0.830 12.615 1.00 89.19 111 ARG A CA 1
ATOM 885 C C . ARG A 1 111 ? -18.062 1.549 11.650 1.00 89.19 111 ARG A C 1
ATOM 887 O O . ARG A 1 111 ? -18.550 2.216 10.743 1.00 89.19 111 ARG A O 1
ATOM 894 N N . SER A 1 112 ? -16.751 1.353 11.778 1.00 88.12 112 SER A N 1
ATOM 895 C CA . SER A 1 112 ? -15.760 1.874 10.828 1.00 88.12 112 SER A CA 1
ATOM 896 C C . SER A 1 112 ? -15.988 1.329 9.417 1.00 88.12 112 SER A C 1
ATOM 898 O O . SER A 1 112 ? -16.018 2.097 8.460 1.00 88.12 112 SER A O 1
ATOM 900 N N . LEU A 1 113 ? -16.219 0.020 9.276 1.00 89.44 113 LEU A N 1
ATOM 901 C CA . LEU A 1 113 ? -16.539 -0.609 7.991 1.00 89.44 113 LEU A CA 1
ATOM 902 C C . LEU A 1 113 ? -17.815 -0.046 7.364 1.00 89.44 113 LEU A C 1
ATOM 904 O O . LEU A 1 113 ? -17.836 0.230 6.165 1.00 89.44 113 LEU A O 1
ATOM 908 N N . MET A 1 114 ? -18.859 0.151 8.171 1.00 90.62 114 MET A N 1
ATOM 909 C CA . MET A 1 114 ? -20.110 0.748 7.709 1.00 90.62 114 MET A CA 1
ATOM 910 C C . MET A 1 114 ? -19.887 2.181 7.209 1.00 90.62 114 MET A C 1
ATOM 912 O O . MET A 1 114 ? -20.292 2.509 6.096 1.00 90.62 114 MET A O 1
ATOM 916 N N . ALA A 1 115 ? -19.148 2.995 7.969 1.00 87.38 115 ALA A N 1
ATOM 917 C CA . ALA A 1 115 ? -18.808 4.362 7.581 1.00 87.38 115 ALA A CA 1
ATOM 918 C C . ALA A 1 115 ? -17.984 4.428 6.283 1.00 87.38 115 ALA A C 1
ATOM 920 O O . ALA A 1 115 ? -18.239 5.270 5.421 1.00 87.38 115 ALA A O 1
ATOM 921 N N . ILE A 1 116 ? -17.029 3.509 6.107 1.00 87.62 116 ILE A N 1
ATOM 922 C CA . ILE A 1 116 ? -16.245 3.382 4.872 1.00 87.62 116 ILE A CA 1
ATOM 923 C C . ILE A 1 116 ? -17.153 3.018 3.689 1.00 87.62 116 ILE A C 1
ATOM 925 O O . ILE A 1 116 ? -17.056 3.633 2.625 1.00 87.62 116 ILE A O 1
ATOM 929 N N . GLY A 1 117 ? -18.053 2.046 3.866 1.00 90.00 117 GLY A N 1
ATOM 930 C CA . GLY A 1 117 ? -19.013 1.643 2.837 1.00 90.00 117 GLY A CA 1
ATOM 931 C C . GLY A 1 117 ? -19.911 2.798 2.389 1.00 90.00 117 GLY A C 1
ATOM 932 O O . GLY A 1 117 ? -20.098 3.011 1.191 1.00 90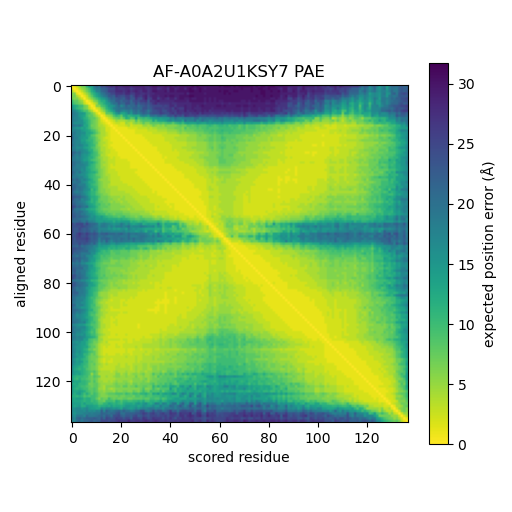.00 117 GLY A O 1
ATOM 933 N N . GLU A 1 118 ? -20.398 3.601 3.334 1.00 87.94 118 GLU A N 1
ATOM 934 C CA . GLU A 1 118 ? -21.187 4.798 3.036 1.00 87.94 118 GLU A CA 1
ATOM 935 C C . GLU A 1 118 ? -20.390 5.853 2.270 1.00 87.94 118 GLU A C 1
ATOM 937 O O . GLU A 1 118 ? -20.892 6.430 1.304 1.00 87.94 118 GLU A O 1
ATOM 942 N N . TYR A 1 119 ? -19.144 6.103 2.668 1.00 86.88 119 TYR A N 1
ATOM 943 C CA . TYR A 1 119 ? -18.269 7.038 1.968 1.00 86.88 119 TYR A CA 1
ATOM 944 C C . TYR A 1 119 ? -18.051 6.621 0.507 1.00 86.88 119 TYR A C 1
ATOM 946 O O . TYR A 1 119 ? -18.241 7.433 -0.403 1.00 86.88 119 TYR A O 1
ATOM 954 N N . PHE A 1 120 ? -17.742 5.343 0.264 1.00 87.44 120 PHE A N 1
ATOM 955 C CA . PHE A 1 120 ? -17.600 4.817 -1.095 1.00 87.44 120 PHE A CA 1
ATOM 956 C C . PHE A 1 120 ? -18.900 4.907 -1.890 1.00 87.44 120 PHE A C 1
ATOM 958 O O . PHE A 1 120 ? -18.881 5.317 -3.052 1.00 87.44 120 PHE A O 1
ATOM 965 N N . HIS A 1 121 ? -20.034 4.590 -1.267 1.00 89.31 121 HIS A N 1
ATOM 966 C CA . HIS A 1 121 ? -21.338 4.724 -1.905 1.00 89.31 121 HIS A CA 1
ATOM 967 C C . HIS A 1 121 ? -21.624 6.174 -2.327 1.00 89.31 121 HIS A C 1
ATOM 969 O O . HIS A 1 121 ? -22.110 6.413 -3.436 1.00 89.31 121 HIS A O 1
ATOM 975 N N . ARG A 1 122 ? -21.268 7.157 -1.489 1.00 88.69 122 ARG A N 1
ATOM 976 C CA . ARG A 1 122 ? -21.408 8.587 -1.805 1.00 88.69 122 ARG A CA 1
ATOM 977 C C . ARG A 1 122 ? -20.505 9.009 -2.958 1.00 88.69 122 ARG A C 1
ATOM 979 O O . ARG A 1 122 ? -20.991 9.669 -3.874 1.00 88.69 122 ARG A O 1
ATOM 986 N N . ILE A 1 123 ? -19.231 8.606 -2.954 1.00 90.06 123 ILE A N 1
ATOM 987 C CA . ILE A 1 123 ? -18.313 8.885 -4.072 1.00 90.06 123 ILE A CA 1
ATOM 988 C C . ILE A 1 123 ? -18.869 8.307 -5.371 1.00 90.06 123 ILE A C 1
ATOM 990 O O . ILE A 1 123 ? -18.935 9.012 -6.375 1.00 90.06 123 ILE A O 1
ATOM 994 N N . HIS A 1 124 ? -19.298 7.045 -5.351 1.00 89.31 124 HIS A N 1
ATOM 995 C CA . HIS A 1 124 ? -19.849 6.392 -6.533 1.00 89.31 124 HIS A CA 1
ATOM 996 C C . HIS A 1 124 ? -21.115 7.104 -7.031 1.00 89.31 124 HIS A C 1
ATOM 998 O O . HIS A 1 124 ? -21.262 7.361 -8.225 1.00 89.31 124 HIS A O 1
ATOM 1004 N N . SER A 1 125 ? -22.008 7.489 -6.116 1.00 90.69 125 SER A N 1
ATOM 1005 C CA . SER A 1 125 ? -23.220 8.241 -6.450 1.00 90.69 125 SER A CA 1
ATOM 1006 C C . SER A 1 125 ? -22.885 9.585 -7.103 1.00 90.69 125 SER A C 1
ATOM 1008 O O . SER A 1 125 ? -23.415 9.893 -8.169 1.00 90.69 125 SER A O 1
ATOM 1010 N N . LEU A 1 126 ? -21.950 10.353 -6.534 1.00 90.19 126 LEU A N 1
ATOM 1011 C CA . LEU A 1 126 ? -21.483 11.617 -7.116 1.00 90.19 126 LEU A CA 1
ATOM 1012 C C . LEU A 1 126 ? -20.839 11.418 -8.493 1.00 90.19 126 LEU A C 1
ATOM 1014 O O . LEU A 1 126 ? -21.149 12.160 -9.423 1.00 90.19 126 LEU A O 1
ATOM 1018 N N . SER A 1 127 ? -20.001 10.392 -8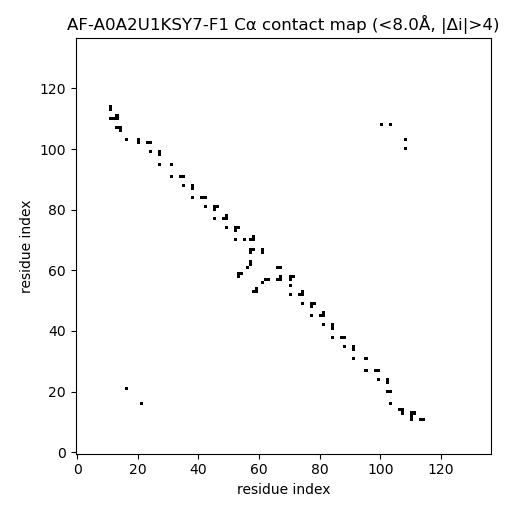.643 1.00 87.44 127 SER A N 1
ATOM 1019 C CA . SER A 1 127 ? -19.368 10.048 -9.918 1.00 87.44 127 SER A CA 1
ATOM 1020 C C . SER A 1 127 ? -20.406 9.720 -10.997 1.00 87.44 127 SER A C 1
ATOM 1022 O O . SER A 1 127 ? -20.322 10.243 -12.108 1.00 87.44 127 SER A O 1
ATOM 1024 N N . SER A 1 128 ? -21.444 8.947 -10.659 1.00 87.06 128 SER A N 1
ATOM 1025 C CA . SER A 1 128 ? -22.542 8.632 -11.584 1.00 87.06 128 SER A CA 1
ATOM 1026 C C . SER A 1 128 ? -23.363 9.868 -11.982 1.00 87.06 128 SER A C 1
ATOM 1028 O O . SER A 1 128 ? -23.738 10.029 -13.147 1.00 87.06 128 SER A O 1
ATOM 1030 N N . LEU A 1 129 ? -23.595 10.794 -11.045 1.00 86.88 129 LEU A N 1
ATOM 1031 C CA . LEU A 1 129 ? -24.283 12.059 -11.313 1.00 86.88 129 LEU A CA 1
ATOM 1032 C C . LEU A 1 129 ? -23.466 12.971 -12.235 1.00 86.88 129 LEU A C 1
ATOM 1034 O O . LEU A 1 129 ? -24.031 13.630 -13.104 1.00 86.88 129 LEU A O 1
ATOM 1038 N N . TRP A 1 130 ? -22.143 13.010 -12.077 1.00 84.12 130 TRP A N 1
ATOM 1039 C CA . TRP A 1 130 ? -21.274 13.742 -13.000 1.00 84.12 130 TRP A CA 1
ATOM 1040 C C . TRP A 1 130 ? -21.245 13.101 -14.390 1.00 84.12 130 TRP A C 1
ATOM 1042 O O . TRP A 1 130 ? -21.422 13.816 -15.372 1.00 84.12 130 TRP A O 1
ATOM 1052 N N . GLY A 1 131 ? -21.139 11.772 -14.488 1.00 78.56 131 GLY A N 1
ATOM 1053 C CA . GLY A 1 131 ? -21.143 11.068 -15.778 1.00 78.56 131 GLY A CA 1
ATOM 1054 C C . GLY A 1 131 ? -22.448 11.235 -16.569 1.00 78.56 131 GLY A C 1
ATOM 1055 O O . GLY A 1 131 ? -22.430 11.400 -17.784 1.00 78.56 131 GLY A O 1
ATOM 1056 N N . THR A 1 132 ? -23.593 11.272 -15.884 1.00 76.44 132 THR A N 1
ATOM 1057 C CA . THR A 1 132 ? -24.900 11.523 -16.523 1.00 76.44 132 THR A CA 1
ATOM 1058 C C . THR A 1 132 ? -25.114 12.989 -16.914 1.00 76.44 132 THR A C 1
ATOM 1060 O O . THR A 1 132 ? -25.931 13.275 -17.790 1.00 76.44 132 THR A O 1
ATOM 1063 N N . ARG A 1 133 ? -24.369 13.931 -16.316 1.00 63.81 133 ARG A N 1
ATOM 1064 C CA . ARG A 1 133 ? -24.420 15.359 -16.669 1.00 63.81 133 ARG A CA 1
ATOM 1065 C C . ARG A 1 133 ? -23.738 15.657 -18.006 1.00 63.81 133 ARG A C 1
ATOM 1067 O O . ARG A 1 133 ? -24.179 16.569 -18.695 1.00 63.81 133 ARG A O 1
ATOM 1074 N N . GLU A 1 134 ? -22.716 14.889 -18.379 1.00 59.53 134 GLU A N 1
ATOM 1075 C CA . GLU A 1 134 ? -22.020 15.024 -19.671 1.00 59.53 134 GLU A CA 1
ATOM 1076 C C . GLU A 1 134 ? -22.776 14.369 -20.841 1.00 59.53 134 GLU A C 1
ATOM 1078 O O . GLU A 1 134 ? -22.487 14.654 -21.998 1.00 59.53 134 GLU A O 1
ATOM 1083 N N . GLN A 1 135 ? -23.776 13.526 -20.561 1.00 58.34 135 GLN A N 1
ATOM 1084 C CA . GLN A 1 135 ? -24.555 12.803 -21.577 1.00 58.34 135 GLN A CA 1
ATOM 1085 C C . GLN A 1 135 ? -25.854 13.502 -22.003 1.00 58.34 135 GLN A C 1
ATOM 1087 O O . GLN A 1 135 ? -26.652 12.918 -22.740 1.00 58.34 135 GLN A O 1
ATOM 1092 N N . LYS A 1 136 ? -26.099 14.738 -21.557 1.00 50.62 136 LYS A N 1
ATOM 1093 C CA . LYS A 1 136 ? -27.246 15.519 -22.028 1.00 50.62 136 LYS A CA 1
ATOM 1094 C C . LYS A 1 136 ? -26.808 16.358 -23.245 1.00 50.62 136 LYS A C 1
ATOM 1096 O O . LYS A 1 136 ? -25.925 17.192 -23.055 1.00 50.62 136 LYS A O 1
ATOM 1101 N N . PRO A 1 137 ? -27.352 16.112 -24.454 1.00 56.59 137 PRO A N 1
ATOM 1102 C CA . PRO A 1 137 ? -27.002 16.869 -25.658 1.00 56.59 137 PRO A CA 1
ATOM 1103 C C . PRO A 1 137 ? -27.426 18.339 -25.570 1.00 56.59 137 PRO A C 1
ATOM 1105 O O . PRO A 1 137 ? -28.396 18.638 -24.829 1.00 56.59 137 PRO A O 1
#